Protein AF-C0B4F0-F1 (afdb_monomer_lite)

InterPro domains:
  IPR013378 Internalin B-like, B-repeat [PF09479] (50-90)

Structure (mmCIF, N/CA/C/O backbone):
data_AF-C0B4F0-F1
#
_entry.id   AF-C0B4F0-F1
#
loop_
_atom_site.group_PDB
_atom_site.id
_atom_site.type_symbol
_atom_site.label_atom_id
_atom_site.label_alt_id
_atom_site.label_comp_id
_atom_site.label_asym_id
_atom_site.label_entity_id
_atom_site.label_seq_id
_atom_site.pdbx_PDB_ins_code
_atom_site.Cartn_x
_atom_site.Cartn_y
_atom_site.Cartn_z
_atom_site.occupancy
_atom_site.B_iso_or_equiv
_atom_site.auth_seq_id
_atom_site.auth_comp_id
_atom_site.auth_asym_id
_atom_site.auth_atom_id
_atom_site.pdbx_PDB_model_num
ATOM 1 N N . GLY A 1 1 ? 36.139 6.663 -80.258 1.00 52.78 1 GLY A N 1
ATOM 2 C CA . GLY A 1 1 ? 35.001 6.662 -79.321 1.00 52.78 1 GLY A CA 1
ATOM 3 C C . GLY A 1 1 ? 35.550 6.776 -77.921 1.00 52.78 1 GLY A C 1
ATOM 4 O O . GLY A 1 1 ? 36.613 6.217 -77.681 1.00 52.78 1 GLY A O 1
ATOM 5 N N . TYR A 1 2 ? 34.897 7.532 -77.044 1.00 51.25 2 TYR A N 1
ATOM 6 C CA . TYR A 1 2 ? 35.339 7.673 -75.657 1.00 51.25 2 TYR A CA 1
ATOM 7 C C . TYR A 1 2 ? 34.668 6.613 -74.788 1.00 51.25 2 TYR A C 1
ATOM 9 O O . TYR A 1 2 ? 33.493 6.309 -74.978 1.00 51.25 2 TYR A O 1
ATOM 17 N N . VAL A 1 3 ? 35.443 6.044 -73.869 1.00 59.72 3 VAL A N 1
ATOM 18 C CA . VAL A 1 3 ? 34.957 5.132 -72.835 1.00 59.72 3 VAL A CA 1
ATOM 19 C C . VAL A 1 3 ? 34.652 5.972 -71.602 1.00 59.72 3 VAL A C 1
ATOM 21 O O . VAL A 1 3 ? 35.510 6.726 -71.144 1.00 59.72 3 VAL A O 1
ATOM 24 N N . THR A 1 4 ? 33.436 5.845 -71.081 1.00 68.88 4 THR A N 1
ATOM 25 C CA . THR A 1 4 ? 33.025 6.454 -69.815 1.00 68.88 4 THR A CA 1
ATOM 26 C C . THR A 1 4 ? 33.015 5.370 -68.751 1.00 68.88 4 THR A C 1
ATOM 28 O O . THR A 1 4 ? 32.422 4.314 -68.950 1.00 68.88 4 THR A O 1
ATOM 31 N N . ILE A 1 5 ? 33.691 5.637 -67.638 1.00 69.94 5 ILE A N 1
ATOM 32 C CA . ILE A 1 5 ? 33.685 4.787 -66.450 1.00 69.94 5 ILE A CA 1
ATOM 33 C C . ILE A 1 5 ? 32.930 5.561 -65.379 1.00 69.94 5 ILE A C 1
ATOM 35 O O . ILE A 1 5 ? 33.302 6.689 -65.052 1.00 69.94 5 ILE A O 1
ATOM 39 N N . THR A 1 6 ? 31.871 4.957 -64.857 1.00 79.06 6 THR A N 1
ATOM 40 C CA . THR A 1 6 ? 31.054 5.530 -63.791 1.00 79.06 6 THR A CA 1
ATOM 41 C C . THR A 1 6 ? 31.188 4.632 -62.567 1.00 79.06 6 THR A C 1
ATOM 43 O O . THR A 1 6 ? 31.009 3.423 -62.702 1.00 79.06 6 THR A O 1
ATOM 46 N N . PRO A 1 7 ? 31.542 5.175 -61.393 1.00 64.44 7 PRO A N 1
ATOM 47 C CA . PRO A 1 7 ? 31.513 4.400 -60.164 1.00 64.44 7 PRO A CA 1
ATOM 48 C C . PRO A 1 7 ? 30.063 4.068 -59.804 1.00 64.44 7 PRO A C 1
ATOM 50 O O . PRO A 1 7 ? 29.199 4.947 -59.802 1.00 64.44 7 PRO A O 1
ATOM 53 N N . GLU A 1 8 ? 29.815 2.802 -59.496 1.00 76.94 8 GLU A N 1
ATOM 54 C CA . GLU A 1 8 ? 28.568 2.352 -58.887 1.00 76.94 8 GLU A CA 1
ATOM 55 C C . GLU A 1 8 ? 28.739 2.332 -57.369 1.00 76.94 8 GLU A C 1
ATOM 57 O O . GLU A 1 8 ? 29.780 1.926 -56.850 1.00 76.94 8 GLU A O 1
ATOM 62 N N . PHE A 1 9 ? 27.715 2.802 -56.664 1.00 81.94 9 PHE A N 1
ATOM 63 C CA . PHE A 1 9 ? 27.662 2.791 -55.209 1.00 81.94 9 PHE A CA 1
ATOM 64 C C . PHE A 1 9 ? 26.438 1.999 -54.772 1.00 81.94 9 PHE A C 1
ATOM 66 O O . PHE A 1 9 ? 25.345 2.195 -55.303 1.00 81.94 9 PHE A O 1
ATOM 73 N N . GLU A 1 10 ? 26.621 1.157 -53.764 1.00 78.69 10 GLU A N 1
ATOM 74 C CA . GLU A 1 10 ? 25.538 0.495 -53.050 1.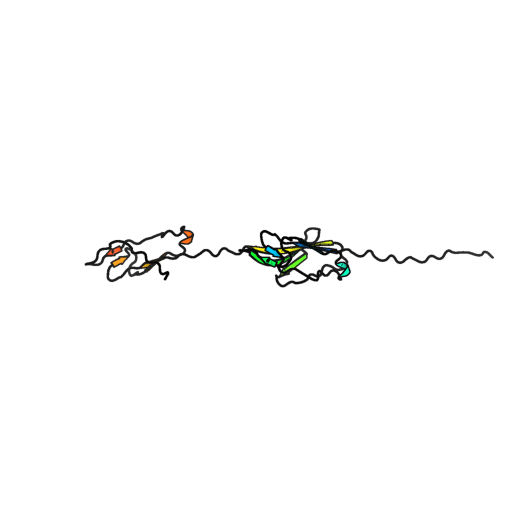00 78.69 10 GLU A CA 1
ATOM 75 C C . GLU A 1 10 ? 25.335 1.210 -51.712 1.00 78.69 10 GLU A C 1
ATOM 77 O O . GLU A 1 10 ? 26.296 1.549 -51.014 1.00 78.69 10 GLU A O 1
ATOM 82 N N . LYS A 1 11 ? 24.079 1.510 -51.376 1.00 77.62 11 LYS A N 1
ATOM 83 C CA . LYS A 1 11 ? 23.741 2.145 -50.103 1.00 77.62 11 LYS A CA 1
ATOM 84 C C . LYS A 1 11 ? 23.906 1.102 -48.999 1.00 77.62 11 LYS A C 1
ATOM 86 O O . LYS A 1 11 ? 23.218 0.089 -49.019 1.00 77.62 11 LYS A O 1
ATOM 91 N N . VAL A 1 12 ? 24.776 1.369 -48.028 1.00 75.81 12 VAL A N 1
ATOM 92 C CA . VAL A 1 12 ? 24.842 0.560 -46.805 1.00 75.81 12 VAL A CA 1
ATOM 93 C C . VAL A 1 12 ? 23.529 0.752 -46.046 1.00 75.81 12 VAL A C 1
ATOM 95 O O . VAL A 1 12 ? 23.144 1.886 -45.752 1.00 75.81 12 VAL A O 1
ATOM 98 N N . GLU A 1 13 ? 22.818 -0.339 -45.768 1.00 68.62 13 GLU A N 1
ATOM 99 C CA . GLU A 1 13 ? 21.650 -0.292 -44.891 1.00 68.62 13 GLU A CA 1
ATOM 100 C C . GLU A 1 13 ? 22.112 -0.002 -43.458 1.00 68.62 13 GLU A C 1
ATOM 102 O O . GLU A 1 13 ? 22.840 -0.787 -42.851 1.00 68.62 13 GLU A O 1
ATOM 107 N N . GLU A 1 14 ? 21.714 1.150 -42.919 1.00 62.97 14 GLU A N 1
ATOM 108 C CA . GLU A 1 14 ? 21.893 1.451 -41.502 1.00 62.97 14 GLU A CA 1
ATOM 109 C C . GLU A 1 14 ? 20.884 0.622 -40.703 1.00 62.97 14 GLU A C 1
ATOM 111 O O . GLU A 1 14 ? 19.671 0.780 -40.859 1.00 62.97 14 GLU A O 1
ATOM 116 N N . THR A 1 15 ? 21.370 -0.265 -39.835 1.00 62.72 15 THR A N 1
ATOM 117 C CA . THR A 1 15 ? 20.512 -0.892 -38.828 1.00 62.72 15 THR A CA 1
ATOM 118 C C . THR A 1 15 ? 20.002 0.200 -37.887 1.00 62.72 15 THR A C 1
ATOM 120 O O . THR A 1 15 ? 20.833 0.892 -37.288 1.00 62.72 15 THR A O 1
ATOM 123 N N . PRO A 1 16 ? 18.677 0.386 -37.738 1.00 65.75 16 PRO A N 1
ATOM 124 C CA . PRO A 1 16 ? 18.142 1.407 -36.850 1.00 65.75 16 PRO A CA 1
ATOM 125 C C . PRO A 1 16 ? 18.645 1.180 -35.421 1.00 65.75 16 PRO A C 1
ATOM 127 O O . PRO A 1 16 ? 18.687 0.045 -34.943 1.00 65.75 16 PRO A O 1
ATOM 130 N N . ALA A 1 17 ? 19.039 2.263 -34.747 1.00 73.56 17 ALA A N 1
ATOM 131 C CA . ALA A 1 17 ? 19.427 2.212 -33.344 1.00 73.56 17 ALA A CA 1
ATOM 132 C C . ALA A 1 17 ? 18.260 1.654 -32.516 1.00 73.56 17 ALA A C 1
ATOM 134 O O . ALA A 1 17 ? 17.135 2.150 -32.602 1.00 73.56 17 ALA A O 1
ATOM 135 N N . VAL A 1 18 ? 18.523 0.604 -31.738 1.00 82.19 18 VAL A N 1
ATOM 136 C CA . VAL A 1 18 ? 17.511 -0.003 -30.870 1.00 82.19 18 VAL A CA 1
ATOM 137 C C . VAL A 1 18 ? 17.230 0.954 -29.715 1.00 82.19 18 VAL A C 1
ATOM 139 O O . VAL A 1 18 ? 18.152 1.389 -29.026 1.00 82.19 18 VAL A O 1
ATOM 142 N N . ALA A 1 19 ? 15.960 1.295 -29.507 1.00 91.31 19 ALA A N 1
ATOM 143 C CA . ALA A 1 19 ? 15.546 2.111 -28.376 1.00 91.31 19 ALA A CA 1
ATOM 144 C C . ALA A 1 19 ? 15.712 1.315 -27.072 1.00 91.31 19 ALA A C 1
ATOM 146 O O . ALA A 1 19 ? 15.070 0.277 -26.904 1.00 91.31 19 ALA A O 1
ATOM 147 N N . VAL A 1 20 ? 16.582 1.788 -26.180 1.00 94.50 20 VAL A N 1
ATOM 148 C CA . VAL A 1 20 ? 16.909 1.120 -24.911 1.00 94.50 20 VAL A CA 1
ATOM 149 C C . VAL A 1 20 ? 15.926 1.543 -23.831 1.00 94.50 20 VAL A C 1
ATOM 151 O O . VAL A 1 20 ? 15.761 2.738 -23.601 1.00 94.50 20 VAL A O 1
ATOM 154 N N . ALA A 1 21 ? 15.314 0.574 -23.155 1.00 96.62 21 ALA A N 1
ATOM 155 C CA . ALA A 1 21 ? 14.388 0.827 -22.057 1.00 96.62 21 ALA A CA 1
ATOM 156 C C . ALA A 1 21 ? 14.803 0.070 -20.793 1.00 96.62 21 ALA A C 1
ATOM 158 O O . ALA A 1 21 ? 15.151 -1.108 -20.869 1.00 96.62 21 ALA A O 1
ATOM 159 N N . ASN A 1 22 ? 14.706 0.725 -19.638 1.00 97.88 22 ASN A N 1
ATOM 160 C CA . ASN A 1 22 ? 15.002 0.142 -18.328 1.00 97.88 22 ASN A CA 1
ATOM 161 C C . ASN A 1 22 ? 13.852 0.415 -17.353 1.00 97.88 22 ASN A C 1
ATOM 163 O O . ASN A 1 22 ? 13.098 1.368 -17.532 1.00 97.88 22 ASN A O 1
ATOM 167 N N . ALA A 1 23 ? 13.728 -0.389 -16.301 1.00 98.19 23 ALA A N 1
ATOM 168 C CA . ALA A 1 23 ? 12.800 -0.140 -15.205 1.00 98.19 23 ALA A CA 1
ATOM 169 C C . ALA A 1 23 ? 13.461 -0.406 -13.850 1.00 98.19 23 ALA A C 1
ATOM 171 O O . ALA A 1 23 ? 14.184 -1.387 -13.688 1.00 98.19 23 ALA A O 1
ATOM 172 N N . THR A 1 24 ? 13.172 0.428 -12.857 1.00 98.56 24 THR A N 1
ATOM 173 C CA . THR A 1 24 ? 13.509 0.152 -11.456 1.00 98.56 24 THR A CA 1
ATOM 174 C C . THR A 1 24 ? 12.226 -0.004 -10.654 1.00 98.56 24 THR A C 1
ATOM 176 O O . THR A 1 24 ? 11.391 0.899 -10.634 1.00 98.56 24 THR A O 1
ATOM 179 N N . VAL A 1 25 ? 12.057 -1.155 -10.007 1.00 98.69 25 VAL A N 1
ATOM 180 C CA . VAL A 1 25 ? 10.948 -1.402 -9.079 1.00 98.69 25 VAL A CA 1
ATOM 181 C C . VAL A 1 25 ? 11.367 -0.927 -7.695 1.00 98.69 25 VAL A C 1
ATOM 183 O O . VAL A 1 25 ? 12.436 -1.314 -7.236 1.00 98.69 25 VAL A O 1
ATOM 186 N N . VAL A 1 26 ? 10.556 -0.095 -7.044 1.00 98.69 26 VAL A N 1
ATOM 187 C CA . VAL A 1 26 ? 10.899 0.561 -5.775 1.00 98.69 26 VAL A CA 1
ATOM 188 C C . VAL A 1 26 ? 9.793 0.428 -4.732 1.00 98.69 26 VAL A C 1
ATOM 190 O O . VAL A 1 26 ? 8.609 0.378 -5.072 1.00 98.69 26 VAL A O 1
ATOM 193 N N . ILE A 1 27 ? 10.180 0.396 -3.459 1.00 98.50 27 ILE A N 1
ATOM 194 C CA . ILE A 1 27 ? 9.277 0.385 -2.301 1.00 98.50 27 ILE A CA 1
ATOM 195 C C . ILE A 1 27 ? 9.843 1.255 -1.176 1.00 98.50 27 ILE A C 1
ATOM 197 O O . ILE A 1 27 ? 11.057 1.292 -0.968 1.00 98.50 27 ILE A O 1
ATOM 201 N N . ASP A 1 28 ? 8.970 1.946 -0.441 1.00 98.12 28 ASP A N 1
ATOM 202 C CA . ASP A 1 28 ? 9.354 2.612 0.804 1.00 98.12 28 ASP A CA 1
ATOM 203 C C . ASP A 1 28 ? 9.480 1.569 1.924 1.00 98.12 28 ASP A C 1
ATOM 205 O O . ASP A 1 28 ? 8.498 0.937 2.318 1.00 98.12 28 ASP A O 1
ATOM 209 N N . SER A 1 29 ? 10.689 1.410 2.468 1.00 97.06 29 SER A N 1
ATOM 210 C CA . SER A 1 29 ? 10.974 0.457 3.549 1.00 97.06 29 SER A CA 1
ATOM 211 C C . SER A 1 29 ? 10.194 0.714 4.842 1.00 97.06 29 SER A C 1
ATOM 213 O O . SER A 1 29 ? 10.079 -0.183 5.677 1.00 97.06 29 SER A O 1
ATOM 215 N N . ASN A 1 30 ? 9.690 1.935 5.050 1.00 96.56 30 ASN A N 1
ATOM 216 C CA . ASN A 1 30 ? 8.842 2.252 6.198 1.00 96.56 30 ASN A CA 1
ATOM 217 C C . ASN A 1 30 ? 7.427 1.689 6.024 1.00 96.56 30 ASN A C 1
ATOM 219 O O . ASN A 1 30 ? 6.765 1.386 7.017 1.00 96.56 30 ASN A O 1
ATOM 223 N N . GLU A 1 31 ? 6.974 1.517 4.784 1.00 97.50 31 GLU A N 1
ATOM 224 C CA . GLU A 1 31 ? 5.614 1.087 4.456 1.00 97.50 31 GLU A CA 1
ATOM 225 C C . GLU A 1 31 ? 5.538 -0.415 4.162 1.00 97.50 31 GLU A C 1
ATOM 227 O O . GLU A 1 31 ? 4.545 -1.056 4.507 1.00 97.50 31 GLU A O 1
ATOM 232 N N . GLY A 1 32 ? 6.583 -1.009 3.577 1.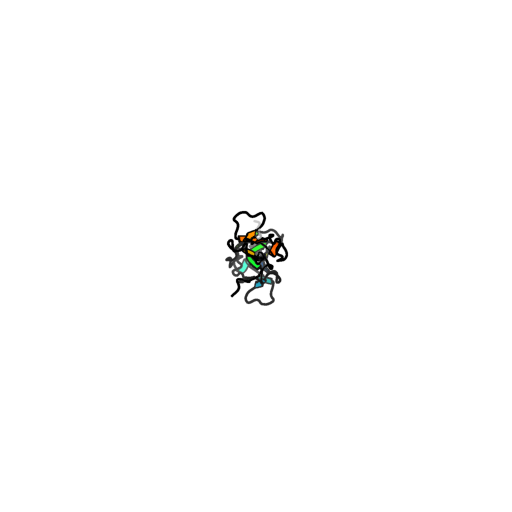00 97.50 32 GLY A N 1
ATOM 233 C CA . GLY A 1 32 ? 6.631 -2.446 3.306 1.00 97.50 32 GLY A CA 1
ATOM 234 C C . GLY A 1 32 ? 7.980 -2.954 2.799 1.00 97.50 32 GLY A C 1
ATOM 235 O O . GLY A 1 32 ? 8.986 -2.246 2.804 1.00 97.50 32 GLY A O 1
ATOM 236 N N . SER A 1 33 ? 7.996 -4.207 2.348 1.00 98.06 33 SER A N 1
ATOM 237 C CA . SER A 1 33 ? 9.162 -4.877 1.769 1.00 98.06 33 SER A CA 1
ATOM 238 C C . SER A 1 33 ? 8.784 -5.782 0.592 1.00 98.06 33 SER A C 1
ATOM 240 O O . SER A 1 33 ? 7.615 -6.107 0.367 1.00 98.06 33 SER A O 1
ATOM 242 N N . PHE A 1 34 ? 9.787 -6.191 -0.186 1.00 98.25 34 PHE A N 1
ATOM 243 C CA . PHE A 1 34 ? 9.631 -7.195 -1.234 1.00 98.25 34 PHE A CA 1
ATOM 244 C C . PHE A 1 34 ? 9.877 -8.598 -0.669 1.00 98.25 34 PHE A C 1
ATOM 246 O O . PHE A 1 34 ? 10.960 -8.880 -0.149 1.00 98.25 34 PHE A O 1
ATOM 253 N N . GLU A 1 35 ? 8.902 -9.497 -0.812 1.00 96.88 35 GLU A N 1
ATOM 254 C CA . GLU A 1 35 ? 9.029 -10.883 -0.351 1.00 96.88 35 GLU A CA 1
ATOM 255 C C . GLU A 1 35 ? 10.203 -11.581 -1.054 1.00 96.88 35 GLU A C 1
ATOM 257 O O . GLU A 1 35 ? 10.286 -11.606 -2.284 1.00 96.88 35 GLU A O 1
ATOM 262 N N . GLY A 1 36 ? 11.122 -12.158 -0.276 1.00 95.56 36 GLY A N 1
ATOM 263 C CA . GLY A 1 36 ? 12.290 -12.865 -0.811 1.00 95.56 36 GLY A CA 1
ATOM 264 C C . GLY A 1 36 ? 13.464 -11.965 -1.218 1.00 95.56 36 GLY A C 1
ATOM 265 O O . GLY A 1 36 ? 14.493 -12.490 -1.645 1.00 95.56 36 GLY A O 1
ATOM 266 N N . TYR A 1 37 ? 13.354 -10.645 -1.033 1.00 94.56 37 TYR A N 1
ATOM 267 C CA . TYR A 1 37 ? 14.416 -9.661 -1.290 1.00 94.56 37 TYR A CA 1
ATOM 268 C C . TYR A 1 37 ? 14.716 -8.831 -0.031 1.00 94.56 37 TYR A C 1
ATOM 270 O O . TYR A 1 37 ? 14.744 -7.601 -0.057 1.00 94.56 37 TYR A O 1
ATOM 278 N N . GLU A 1 38 ? 14.933 -9.514 1.093 1.00 91.38 38 GLU A N 1
ATOM 279 C CA . GLU A 1 38 ? 15.127 -8.890 2.407 1.00 91.38 38 GLU A CA 1
ATOM 280 C C . GLU A 1 38 ? 16.189 -7.778 2.391 1.00 91.38 38 GLU A C 1
ATOM 282 O O . GLU A 1 38 ? 17.311 -7.960 1.914 1.00 91.38 38 GLU A O 1
ATOM 287 N N . GLY A 1 39 ? 15.826 -6.610 2.926 1.00 91.25 39 GLY A N 1
ATOM 288 C CA . GLY A 1 39 ? 16.692 -5.429 2.982 1.00 91.25 39 GLY A CA 1
ATOM 289 C C . GLY A 1 39 ? 16.874 -4.681 1.655 1.00 91.25 39 GLY A C 1
ATOM 290 O O . GLY A 1 39 ? 17.605 -3.693 1.629 1.00 91.25 39 GLY A O 1
ATOM 291 N N . THR A 1 40 ? 16.225 -5.114 0.571 1.00 96.25 40 THR A N 1
ATOM 292 C CA . THR A 1 40 ? 16.280 -4.453 -0.740 1.00 96.25 40 THR A CA 1
ATOM 293 C C . THR A 1 40 ? 15.041 -3.591 -0.966 1.00 96.25 40 THR A C 1
ATOM 295 O O . THR A 1 40 ? 13.918 -4.079 -0.870 1.00 96.25 40 THR A O 1
ATOM 298 N N . THR A 1 41 ? 15.243 -2.320 -1.316 1.00 98.00 41 THR A N 1
ATOM 299 C CA . THR A 1 41 ? 14.164 -1.373 -1.653 1.00 98.00 41 THR A CA 1
ATOM 300 C C . THR A 1 41 ? 14.077 -1.054 -3.141 1.00 98.00 41 THR A C 1
ATOM 302 O O . THR A 1 41 ? 13.121 -0.412 -3.562 1.00 98.00 41 THR A O 1
ATOM 305 N N . GLU A 1 42 ? 15.054 -1.496 -3.939 1.00 98.31 42 GLU A N 1
ATOM 306 C CA . GLU A 1 42 ? 15.141 -1.229 -5.377 1.00 98.31 42 GLU A CA 1
ATOM 307 C C . GLU A 1 42 ? 15.548 -2.494 -6.148 1.00 98.31 42 GLU A C 1
ATOM 309 O O . GLU A 1 42 ? 16.529 -3.153 -5.804 1.00 98.31 42 GLU A O 1
ATOM 314 N N . LEU A 1 43 ? 14.812 -2.829 -7.211 1.00 98.00 43 LEU A N 1
ATOM 315 C CA . LEU A 1 43 ? 15.132 -3.917 -8.139 1.00 98.00 43 LEU A CA 1
ATOM 316 C C . LEU A 1 43 ? 15.297 -3.355 -9.554 1.00 98.00 43 LEU A C 1
ATOM 318 O O . LEU A 1 43 ? 14.326 -2.928 -10.185 1.00 98.00 43 LEU A O 1
ATOM 322 N N . HIS A 1 44 ? 16.525 -3.374 -10.065 1.00 97.69 44 HIS A N 1
ATOM 323 C CA . HIS A 1 44 ? 16.852 -2.847 -11.391 1.00 97.69 44 HIS A CA 1
ATOM 324 C C . HIS A 1 44 ? 16.643 -3.901 -12.485 1.00 97.69 44 HIS A C 1
ATOM 326 O O . HIS A 1 44 ? 17.088 -5.042 -12.364 1.00 97.69 44 HIS A O 1
ATOM 332 N N . ASN A 1 45 ? 15.982 -3.500 -13.567 1.00 97.12 45 ASN A N 1
ATOM 333 C CA . ASN A 1 45 ? 15.685 -4.320 -14.736 1.00 97.12 45 ASN A CA 1
ATOM 334 C C . ASN A 1 45 ? 16.118 -3.553 -15.985 1.00 97.12 45 ASN A C 1
ATOM 336 O O . ASN A 1 45 ? 15.446 -2.621 -16.427 1.00 97.12 45 ASN A O 1
ATOM 340 N N . GLU A 1 46 ? 17.262 -3.931 -16.537 1.00 96.44 46 GLU A N 1
ATOM 341 C CA . GLU A 1 46 ? 17.849 -3.262 -17.694 1.00 96.44 46 GLU A CA 1
ATOM 342 C C . GLU A 1 46 ? 17.505 -3.981 -18.999 1.00 96.44 46 GLU A C 1
ATOM 344 O O . GLU A 1 46 ? 17.217 -5.178 -19.015 1.00 96.44 46 GLU A O 1
ATOM 349 N N . ASN A 1 47 ? 17.612 -3.255 -20.110 1.00 95.44 47 ASN A N 1
ATOM 350 C CA . ASN A 1 47 ? 17.515 -3.801 -21.464 1.00 95.44 47 ASN A CA 1
ATOM 351 C C . ASN A 1 47 ? 16.177 -4.491 -21.778 1.00 95.44 47 ASN A C 1
ATOM 353 O O . ASN A 1 47 ? 16.123 -5.549 -22.409 1.00 95.44 47 ASN A O 1
ATOM 357 N N . LEU A 1 48 ? 15.065 -3.867 -21.389 1.00 96.19 48 LEU A N 1
ATOM 358 C CA . LEU A 1 48 ? 13.719 -4.401 -21.600 1.00 96.19 48 LEU A CA 1
ATOM 359 C C . LEU A 1 48 ? 13.406 -4.672 -23.080 1.00 96.19 48 LEU A C 1
ATOM 361 O O . LEU A 1 48 ? 12.565 -5.525 -23.369 1.00 96.19 48 LEU A O 1
ATOM 365 N N . GLN A 1 49 ? 14.084 -4.014 -24.028 1.00 95.06 49 GLN A N 1
ATOM 366 C CA . GLN A 1 49 ? 13.959 -4.298 -25.462 1.00 95.06 49 GLN A CA 1
ATOM 367 C C . GLN A 1 49 ? 14.233 -5.772 -25.811 1.00 95.06 49 GLN A C 1
ATOM 369 O O . GLN A 1 49 ? 13.577 -6.315 -26.703 1.00 95.06 49 GLN A O 1
ATOM 374 N N . ASP A 1 50 ? 15.111 -6.448 -25.063 1.00 94.94 50 ASP A N 1
ATOM 375 C CA . ASP A 1 50 ? 15.449 -7.864 -25.268 1.00 94.94 50 ASP A CA 1
ATOM 376 C C . ASP A 1 50 ? 14.275 -8.784 -24.887 1.00 94.94 50 ASP A C 1
ATOM 378 O O . ASP A 1 50 ? 14.137 -9.895 -25.398 1.00 94.94 50 ASP A O 1
ATOM 382 N N . SER A 1 51 ? 13.370 -8.276 -24.045 1.00 94.81 51 SER A N 1
ATOM 383 C CA . SER A 1 51 ? 12.120 -8.917 -23.628 1.00 94.81 51 SER A CA 1
ATOM 384 C C . SER A 1 51 ? 10.893 -8.256 -24.261 1.00 94.81 51 SER A C 1
ATOM 386 O O . SER A 1 51 ? 9.805 -8.271 -23.690 1.00 94.81 51 SER A O 1
ATOM 388 N N . LYS A 1 52 ? 11.041 -7.663 -25.455 1.00 94.94 52 LYS A N 1
ATOM 389 C CA . LYS A 1 52 ? 9.959 -6.962 -26.174 1.00 94.94 52 LYS A CA 1
ATOM 390 C C . LYS A 1 52 ? 9.297 -5.863 -25.332 1.00 94.94 52 LYS A C 1
ATOM 392 O O . LYS A 1 52 ? 8.082 -5.684 -25.395 1.00 94.94 52 LYS A O 1
ATOM 397 N N . TYR A 1 53 ? 10.105 -5.128 -24.572 1.00 96.31 53 TYR A N 1
ATOM 398 C CA . TYR A 1 53 ? 9.685 -4.047 -23.677 1.00 96.31 53 TYR A CA 1
ATOM 399 C C . TYR A 1 53 ? 8.750 -4.513 -22.548 1.00 96.31 53 TYR A C 1
ATOM 401 O O . TYR A 1 53 ? 7.947 -3.736 -22.038 1.00 96.31 53 TYR A O 1
ATOM 409 N N . ASN A 1 54 ? 8.839 -5.783 -22.142 1.00 97.06 54 ASN A N 1
ATOM 410 C CA . ASN A 1 54 ? 8.063 -6.341 -21.041 1.00 97.06 54 ASN A CA 1
ATOM 411 C C . ASN A 1 54 ? 8.936 -6.537 -19.794 1.00 97.06 54 ASN A C 1
ATOM 413 O O . ASN A 1 54 ? 9.985 -7.176 -19.856 1.00 97.06 54 ASN A O 1
ATOM 417 N N . LEU A 1 55 ? 8.467 -6.026 -18.657 1.00 97.44 55 LEU A N 1
ATOM 418 C CA . LEU A 1 55 ? 8.910 -6.455 -17.337 1.00 97.44 55 LEU A CA 1
ATOM 419 C C . LEU A 1 55 ? 8.031 -7.635 -16.921 1.00 97.44 55 LEU A C 1
ATOM 421 O O . LEU A 1 55 ? 6.882 -7.455 -16.515 1.00 97.44 55 LEU A O 1
ATOM 425 N N . GLY A 1 56 ? 8.571 -8.845 -17.060 1.00 95.81 56 GLY A N 1
ATOM 426 C CA . GLY A 1 56 ? 7.825 -10.094 -16.874 1.00 95.81 56 GLY A CA 1
ATOM 427 C C . GLY A 1 56 ? 7.538 -10.476 -15.421 1.00 95.81 56 GLY A C 1
ATOM 428 O O . GLY A 1 56 ? 6.964 -11.538 -15.189 1.00 95.81 56 GLY A O 1
ATOM 429 N N . PHE A 1 57 ? 7.956 -9.656 -14.457 1.00 95.31 57 PHE A N 1
ATOM 430 C CA . PHE A 1 57 ? 7.813 -9.934 -13.034 1.00 95.31 57 PHE A CA 1
ATOM 431 C C . PHE A 1 57 ? 7.665 -8.644 -12.223 1.00 95.31 57 PHE A C 1
ATOM 433 O O . PHE A 1 57 ? 8.431 -7.698 -12.399 1.00 95.31 57 PHE A O 1
ATOM 440 N N . LEU A 1 58 ? 6.717 -8.654 -11.291 1.00 97.88 58 LEU A N 1
ATOM 441 C CA . LEU A 1 58 ? 6.620 -7.727 -10.172 1.00 97.88 58 LEU A CA 1
ATOM 442 C C . LEU A 1 58 ? 6.709 -8.544 -8.877 1.00 97.88 58 LEU A C 1
ATOM 444 O O . LEU A 1 58 ? 6.053 -9.588 -8.790 1.00 97.88 58 LEU A O 1
ATOM 448 N N . PRO A 1 59 ? 7.518 -8.117 -7.893 1.00 97.19 59 PRO A N 1
ATOM 449 C CA . PRO A 1 59 ? 7.671 -8.848 -6.643 1.00 97.19 59 PRO A CA 1
ATOM 450 C C . PRO A 1 59 ? 6.383 -8.819 -5.822 1.00 97.19 59 PRO A C 1
ATOM 452 O O . PRO A 1 59 ? 5.625 -7.851 -5.869 1.00 97.19 59 PRO A O 1
ATOM 455 N N . THR A 1 60 ? 6.155 -9.857 -5.019 1.00 97.75 60 THR A N 1
ATOM 456 C CA . THR A 1 60 ? 5.131 -9.791 -3.973 1.00 97.75 60 THR A CA 1
ATOM 457 C C . THR A 1 60 ? 5.530 -8.717 -2.964 1.00 97.75 60 THR A C 1
ATOM 459 O O . THR A 1 60 ? 6.676 -8.671 -2.512 1.00 97.75 60 THR A O 1
ATOM 462 N N . VAL A 1 61 ? 4.579 -7.860 -2.600 1.00 98.31 61 VAL A N 1
ATOM 463 C CA . VAL A 1 61 ? 4.766 -6.823 -1.582 1.00 98.31 61 VAL A CA 1
ATOM 464 C C . VAL A 1 61 ? 4.205 -7.311 -0.252 1.00 98.31 61 VAL A C 1
ATOM 466 O O . VAL A 1 61 ? 3.042 -7.705 -0.168 1.00 98.31 61 VAL A O 1
ATOM 469 N N . VAL A 1 62 ? 5.026 -7.245 0.793 1.00 97.69 62 VAL A N 1
ATOM 470 C CA . VAL A 1 62 ? 4.618 -7.457 2.183 1.00 97.69 62 VAL A CA 1
ATOM 471 C C . VAL A 1 62 ? 4.473 -6.086 2.829 1.00 97.69 62 VAL A C 1
ATOM 473 O O . VAL A 1 62 ? 5.450 -5.356 2.977 1.00 97.69 62 VAL A O 1
ATOM 476 N N . ALA A 1 63 ? 3.248 -5.710 3.185 1.00 97.75 63 ALA A N 1
ATOM 477 C CA . ALA A 1 63 ? 3.001 -4.459 3.890 1.00 97.75 63 ALA A CA 1
ATOM 478 C C . ALA A 1 63 ? 3.448 -4.566 5.355 1.00 97.75 63 ALA A C 1
ATOM 480 O O . ALA A 1 63 ? 3.217 -5.588 6.008 1.00 97.75 63 ALA A O 1
ATOM 481 N N . ASN A 1 64 ? 4.047 -3.497 5.877 1.00 96.44 64 ASN A N 1
ATOM 482 C CA . ASN A 1 64 ? 4.318 -3.367 7.304 1.00 96.44 64 ASN A CA 1
ATOM 483 C C . ASN A 1 64 ? 3.005 -3.205 8.088 1.00 96.44 64 ASN A C 1
ATOM 485 O O . ASN A 1 64 ? 1.945 -2.907 7.530 1.00 96.44 64 ASN A O 1
ATOM 489 N N . GLU A 1 65 ? 3.073 -3.391 9.408 1.00 94.06 65 GLU A N 1
ATOM 490 C CA . GLU A 1 65 ? 1.914 -3.224 10.286 1.00 94.06 65 GLU A CA 1
ATOM 491 C C . GLU A 1 65 ? 1.265 -1.846 10.098 1.00 94.06 65 GLU A C 1
ATOM 493 O O . GLU A 1 65 ? 1.934 -0.812 10.086 1.00 94.06 65 GLU A O 1
ATOM 498 N N . GLY A 1 66 ? -0.059 -1.846 9.937 1.00 93.06 66 GLY A N 1
ATOM 499 C CA . GLY A 1 66 ? -0.819 -0.624 9.702 1.00 93.06 66 GLY A CA 1
ATOM 500 C C . GLY A 1 66 ? -0.746 -0.096 8.269 1.00 93.06 66 GLY A C 1
ATOM 501 O O . GLY A 1 66 ? -1.216 1.012 8.051 1.00 93.06 66 GLY A O 1
ATOM 502 N N . TYR A 1 67 ? -0.223 -0.851 7.299 1.00 97.38 67 TYR A N 1
ATOM 503 C CA . TYR A 1 67 ? -0.298 -0.521 5.872 1.00 97.38 67 TYR A CA 1
ATOM 504 C C . TYR A 1 67 ? -1.032 -1.603 5.074 1.00 97.38 67 TYR A C 1
ATOM 506 O O . TYR A 1 67 ? -1.104 -2.766 5.473 1.00 97.38 67 TYR A O 1
ATOM 514 N N . THR A 1 68 ? -1.567 -1.217 3.918 1.00 97.31 68 THR A N 1
ATOM 515 C CA . THR A 1 68 ? -2.133 -2.125 2.916 1.00 97.31 68 THR A CA 1
ATOM 516 C C . THR A 1 68 ? -1.575 -1.788 1.544 1.00 97.31 68 THR A C 1
ATOM 518 O O . THR A 1 68 ? -1.660 -0.647 1.095 1.00 97.31 68 THR A O 1
ATOM 521 N N . PHE A 1 69 ? -1.063 -2.797 0.843 1.00 98.12 69 PHE A N 1
ATOM 522 C CA . PHE A 1 69 ? -0.630 -2.667 -0.543 1.00 98.12 69 PHE A CA 1
ATOM 523 C C . PHE A 1 69 ? -1.827 -2.496 -1.491 1.00 98.12 69 PHE A C 1
ATOM 525 O O . PHE A 1 69 ? -2.775 -3.283 -1.457 1.00 98.12 69 PHE A O 1
ATOM 532 N N . LYS A 1 70 ? -1.788 -1.464 -2.339 1.00 98.12 70 LYS A N 1
ATOM 533 C CA . LYS A 1 70 ? -2.879 -1.098 -3.260 1.00 98.12 70 LYS A CA 1
ATOM 534 C C . LYS A 1 70 ? -2.559 -1.366 -4.724 1.00 98.12 70 LYS A C 1
ATOM 536 O O . LYS A 1 70 ? -3.486 -1.500 -5.523 1.00 98.12 70 LYS A O 1
ATOM 541 N N . GLY A 1 71 ? -1.282 -1.494 -5.069 1.00 98.38 71 GLY A N 1
ATOM 542 C CA . GLY A 1 71 ? -0.846 -1.751 -6.435 1.00 98.38 71 GLY A CA 1
ATOM 543 C C . GLY A 1 71 ? 0.410 -0.982 -6.804 1.00 98.38 71 GLY A C 1
ATOM 544 O O . GLY A 1 71 ? 1.233 -0.667 -5.950 1.00 98.38 71 GLY A O 1
ATOM 545 N N . TRP A 1 72 ? 0.563 -0.684 -8.087 1.00 98.75 72 TRP A N 1
ATOM 546 C CA . TRP A 1 72 ? 1.783 -0.106 -8.636 1.00 98.75 72 TRP A CA 1
ATOM 547 C C . TRP A 1 72 ? 1.502 1.193 -9.369 1.00 98.75 72 TRP A C 1
ATOM 549 O O . TRP A 1 72 ? 0.596 1.269 -10.199 1.00 98.75 72 TRP A O 1
ATOM 559 N N . LYS A 1 73 ? 2.347 2.187 -9.127 1.00 98.50 73 LYS A N 1
ATOM 560 C CA . LYS A 1 73 ? 2.409 3.417 -9.909 1.00 98.50 73 LYS A CA 1
ATOM 561 C C . LYS A 1 73 ? 3.641 3.376 -10.797 1.00 98.50 73 LYS A C 1
ATOM 563 O O . LYS A 1 73 ? 4.731 3.077 -10.320 1.00 98.50 73 LYS A O 1
ATOM 568 N N . VAL A 1 74 ? 3.481 3.692 -12.077 1.00 98.50 74 VAL A N 1
ATOM 569 C CA . VAL A 1 74 ? 4.590 3.697 -13.036 1.00 98.50 74 VAL A CA 1
ATOM 570 C C . VAL A 1 74 ? 4.806 5.100 -13.569 1.00 98.50 74 VAL A C 1
ATOM 572 O O . VAL A 1 74 ? 3.873 5.703 -14.100 1.00 98.50 74 VAL A O 1
ATOM 575 N N . THR A 1 75 ? 6.038 5.594 -13.484 1.00 98.56 75 THR A N 1
ATOM 576 C CA . THR A 1 75 ? 6.443 6.875 -14.072 1.00 98.56 75 THR A CA 1
ATOM 577 C C . THR A 1 75 ? 7.566 6.696 -15.083 1.00 98.56 75 THR A C 1
ATOM 579 O O . THR A 1 75 ? 8.395 5.800 -14.936 1.00 98.56 75 THR A O 1
ATOM 582 N N . ASN A 1 76 ? 7.619 7.557 -16.095 1.00 97.69 76 ASN A N 1
ATOM 583 C CA . ASN A 1 76 ? 8.779 7.678 -16.981 1.00 97.69 76 ASN A CA 1
ATOM 584 C C . ASN A 1 76 ? 9.885 8.547 -16.350 1.00 97.69 76 ASN A C 1
ATOM 586 O O . ASN A 1 76 ? 9.715 9.097 -15.256 1.00 97.69 76 ASN A O 1
ATOM 590 N N . LYS A 1 77 ? 11.003 8.733 -17.059 1.00 96.12 77 LYS A N 1
ATOM 591 C CA . LYS A 1 77 ? 12.126 9.559 -16.592 1.00 96.12 77 LYS A CA 1
ATOM 592 C C . LYS A 1 77 ? 11.769 11.031 -16.384 1.00 96.12 77 LYS A C 1
ATOM 594 O O . LYS A 1 77 ? 12.409 11.709 -15.582 1.00 96.12 77 LYS A O 1
ATOM 599 N N . ALA A 1 78 ? 10.761 11.536 -17.094 1.00 96.75 78 ALA A N 1
ATOM 600 C CA . ALA A 1 78 ? 10.248 12.892 -16.914 1.00 96.75 78 ALA A CA 1
ATOM 601 C C . ALA A 1 78 ? 9.372 13.041 -15.652 1.00 96.75 78 ALA A C 1
ATOM 603 O O . ALA A 1 78 ? 8.978 14.157 -15.314 1.00 96.75 78 ALA A O 1
ATOM 604 N N . GLY A 1 79 ? 9.089 11.944 -14.941 1.00 96.31 79 GLY A N 1
ATOM 605 C CA . GLY A 1 79 ? 8.207 11.914 -13.776 1.00 96.31 79 GLY A CA 1
ATOM 606 C C . GLY A 1 79 ? 6.722 11.884 -14.137 1.00 96.31 79 GLY A C 1
ATOM 607 O O . GLY A 1 79 ? 5.876 12.032 -13.256 1.00 96.31 79 GLY A O 1
ATOM 608 N N . GLU A 1 80 ? 6.387 11.696 -15.414 1.00 97.62 80 GLU A N 1
ATOM 609 C CA . GLU A 1 80 ? 5.006 11.556 -15.861 1.00 97.62 80 GLU A CA 1
ATOM 610 C C . GLU A 1 80 ? 4.502 10.160 -15.512 1.00 97.62 80 GLU A C 1
ATOM 612 O O . GLU A 1 80 ? 5.143 9.152 -15.816 1.00 97.62 80 GLU A O 1
ATOM 617 N N . GLU A 1 81 ? 3.339 10.105 -14.874 1.00 97.94 81 GLU A N 1
ATOM 618 C CA . GLU A 1 81 ? 2.653 8.856 -14.578 1.00 97.94 81 GLU A CA 1
ATOM 619 C C . GLU A 1 81 ? 2.057 8.272 -15.858 1.00 97.94 81 GLU A C 1
ATOM 621 O O . GLU A 1 81 ? 1.262 8.919 -16.541 1.00 97.94 81 GLU A O 1
ATOM 626 N N . ILE A 1 82 ? 2.453 7.045 -16.182 1.00 96.38 82 ILE A N 1
ATOM 627 C CA . ILE A 1 82 ? 2.022 6.355 -17.401 1.00 96.38 82 ILE A CA 1
ATOM 628 C C . ILE A 1 82 ? 1.043 5.222 -17.108 1.00 96.38 82 ILE A C 1
ATOM 630 O O . ILE A 1 82 ? 0.187 4.937 -17.943 1.00 96.38 82 ILE A O 1
ATOM 634 N N . TYR A 1 83 ? 1.125 4.609 -15.922 1.00 97.50 83 TYR A N 1
ATOM 635 C CA . TYR A 1 83 ? 0.219 3.546 -15.493 1.00 97.50 83 TYR A CA 1
ATOM 636 C C . TYR A 1 83 ? -0.083 3.621 -13.995 1.00 97.50 83 TYR A C 1
ATOM 638 O O . TYR A 1 83 ? 0.796 3.928 -13.190 1.00 97.50 83 TYR A O 1
ATOM 646 N N . ASN A 1 84 ? -1.305 3.213 -13.645 1.00 97.88 84 ASN A N 1
ATOM 647 C CA . ASN A 1 84 ? -1.671 2.736 -12.315 1.00 97.88 84 ASN A CA 1
ATOM 648 C C . ASN A 1 84 ? -2.205 1.319 -12.467 1.00 97.88 84 ASN A C 1
ATOM 650 O O . ASN A 1 84 ? -3.128 1.085 -13.249 1.00 97.88 84 ASN A O 1
ATOM 654 N N . LEU A 1 85 ? -1.608 0.386 -11.745 1.00 98.12 85 LEU A N 1
ATOM 655 C CA . LEU A 1 85 ? -1.945 -1.027 -11.787 1.00 98.12 85 LEU A CA 1
ATOM 656 C C . LEU A 1 85 ? -2.444 -1.444 -10.410 1.00 98.12 85 LEU A C 1
ATOM 658 O O . LEU A 1 85 ? -1.950 -0.947 -9.401 1.00 98.12 85 LEU A O 1
ATOM 662 N N . ASP A 1 86 ? -3.405 -2.357 -10.361 1.00 97.75 86 ASP A N 1
ATOM 663 C CA . ASP A 1 86 ? -3.883 -2.902 -9.094 1.00 97.75 86 ASP A CA 1
ATOM 664 C C . ASP A 1 86 ? -2.880 -3.891 -8.465 1.00 97.75 86 ASP A C 1
ATOM 666 O O . ASP A 1 86 ? -1.887 -4.294 -9.078 1.00 97.75 86 ASP A O 1
ATOM 670 N N . ALA A 1 87 ? -3.150 -4.287 -7.220 1.00 97.38 87 ALA A N 1
ATOM 671 C CA . ALA A 1 87 ? -2.308 -5.193 -6.438 1.00 97.38 87 ALA A CA 1
ATOM 672 C C . ALA A 1 87 ? -2.117 -6.599 -7.044 1.00 97.38 87 ALA A C 1
ATOM 674 O O . ALA A 1 87 ? -1.217 -7.317 -6.617 1.00 97.38 87 ALA A O 1
ATOM 675 N N . ASN A 1 88 ? -2.926 -7.006 -8.027 1.00 97.31 88 ASN A N 1
ATOM 676 C CA . ASN A 1 88 ? -2.810 -8.311 -8.682 1.00 97.31 88 ASN A CA 1
ATOM 677 C C . ASN A 1 88 ? -1.890 -8.280 -9.909 1.00 97.31 88 ASN A C 1
ATOM 679 O O . ASN A 1 88 ? -1.670 -9.322 -10.530 1.00 97.31 88 ASN A O 1
ATOM 683 N N . ALA A 1 89 ? -1.380 -7.111 -10.307 1.00 97.88 89 ALA A N 1
ATOM 684 C CA . ALA A 1 89 ? -0.474 -7.017 -11.439 1.00 97.88 89 ALA A CA 1
ATOM 685 C C . ALA A 1 89 ? 0.837 -7.761 -11.151 1.00 97.88 89 ALA A C 1
ATOM 687 O O . ALA A 1 89 ? 1.505 -7.520 -10.148 1.00 97.88 89 ALA A O 1
ATOM 688 N N . THR A 1 90 ? 1.223 -8.643 -12.074 1.00 97.44 90 THR A N 1
ATOM 689 C CA . THR A 1 90 ? 2.450 -9.451 -11.983 1.00 97.44 90 THR A CA 1
ATOM 690 C C . THR A 1 90 ? 3.489 -9.097 -13.044 1.00 97.44 90 THR A C 1
ATOM 692 O O . THR A 1 90 ? 4.597 -9.621 -13.014 1.00 97.44 90 THR A O 1
ATOM 695 N N . SER A 1 91 ? 3.136 -8.252 -14.015 1.00 97.44 91 SER A N 1
ATOM 696 C CA . SER A 1 91 ? 4.003 -7.860 -15.130 1.00 97.44 91 SER A CA 1
ATOM 697 C C . SER A 1 91 ? 3.542 -6.539 -15.747 1.00 97.44 91 SER A C 1
ATOM 699 O O . SER A 1 91 ? 2.396 -6.125 -15.560 1.00 97.44 91 SER A O 1
ATOM 701 N N . ILE A 1 92 ? 4.431 -5.880 -16.496 1.00 97.88 92 ILE A N 1
ATOM 702 C CA . ILE A 1 92 ? 4.178 -4.583 -17.139 1.00 97.88 92 ILE A CA 1
ATOM 703 C C . ILE A 1 92 ? 4.703 -4.613 -18.570 1.00 97.88 92 ILE A C 1
ATOM 705 O O . ILE A 1 92 ? 5.820 -5.057 -18.821 1.00 97.88 92 ILE A O 1
ATOM 709 N N . SER A 1 93 ? 3.913 -4.107 -19.517 1.00 97.12 93 SER A N 1
ATOM 710 C CA . SER A 1 93 ? 4.373 -3.866 -20.889 1.00 97.12 93 SER A CA 1
ATOM 711 C C . SER A 1 93 ? 4.581 -2.371 -21.109 1.00 97.12 93 SER A C 1
ATOM 713 O O . SER A 1 93 ? 3.642 -1.579 -21.007 1.00 97.12 93 SER A O 1
ATOM 715 N N . PHE A 1 94 ? 5.815 -1.984 -21.404 1.00 96.81 94 PHE A N 1
ATOM 716 C CA . PHE A 1 94 ? 6.193 -0.600 -21.656 1.00 96.81 94 PHE A CA 1
ATOM 717 C C . PHE A 1 94 ? 5.987 -0.217 -23.129 1.00 96.81 94 PHE A C 1
ATOM 719 O O . PHE A 1 94 ? 5.903 -1.096 -23.994 1.00 96.81 94 PHE A O 1
ATOM 726 N N . PRO A 1 95 ? 5.896 1.091 -23.435 1.00 95.00 95 PRO A N 1
ATOM 727 C CA . PRO A 1 95 ? 5.826 1.586 -24.804 1.00 95.00 95 PRO A CA 1
ATOM 728 C C . PRO A 1 95 ? 6.924 1.003 -25.706 1.00 95.00 95 PRO A C 1
ATOM 730 O O . PRO A 1 95 ? 8.119 1.137 -25.445 1.00 95.00 95 PRO A O 1
ATOM 733 N N . TYR A 1 96 ? 6.504 0.354 -26.792 1.00 93.31 96 TYR A N 1
ATOM 734 C CA . TYR A 1 96 ? 7.413 -0.311 -27.721 1.00 93.31 96 TYR A CA 1
ATOM 735 C C . TYR A 1 96 ? 8.255 0.702 -28.504 1.00 93.31 96 TYR A C 1
ATOM 737 O O . TYR A 1 96 ? 7.717 1.650 -29.077 1.00 93.31 96 TYR A O 1
ATOM 745 N N . GLY A 1 97 ? 9.564 0.463 -28.594 1.00 90.75 97 GLY A N 1
ATOM 746 C CA . GLY A 1 97 ? 10.471 1.297 -29.387 1.00 90.75 97 GLY A CA 1
ATOM 747 C C . GLY A 1 97 ? 10.723 2.690 -28.800 1.00 90.75 97 GLY A C 1
ATOM 748 O O . GLY A 1 97 ? 11.237 3.555 -29.507 1.00 90.75 97 GLY A O 1
ATOM 749 N N . VAL A 1 98 ? 10.374 2.913 -27.530 1.00 93.25 98 VAL A N 1
ATOM 750 C CA . VAL A 1 98 ? 10.637 4.161 -26.805 1.00 93.25 98 VAL A CA 1
ATOM 751 C C . VAL A 1 98 ? 11.830 3.948 -25.882 1.00 93.25 98 VAL A C 1
ATOM 753 O O . VAL A 1 98 ? 11.852 2.987 -25.115 1.00 93.25 98 VAL A O 1
ATOM 756 N N . ALA A 1 99 ? 12.826 4.830 -25.980 1.00 94.81 99 ALA A N 1
ATOM 757 C CA . ALA A 1 99 ? 13.983 4.793 -25.099 1.00 94.81 99 ALA A CA 1
ATOM 758 C C . ALA A 1 99 ? 13.694 5.612 -23.838 1.00 94.81 99 ALA A C 1
ATOM 760 O O . ALA A 1 99 ? 13.487 6.821 -23.947 1.00 94.81 99 ALA A O 1
ATOM 761 N N . ASP A 1 100 ? 13.654 4.965 -22.673 1.00 96.94 100 ASP A N 1
ATOM 762 C CA . ASP A 1 100 ? 13.298 5.612 -21.406 1.00 96.94 100 ASP A CA 1
ATOM 763 C C . ASP A 1 100 ? 13.747 4.794 -20.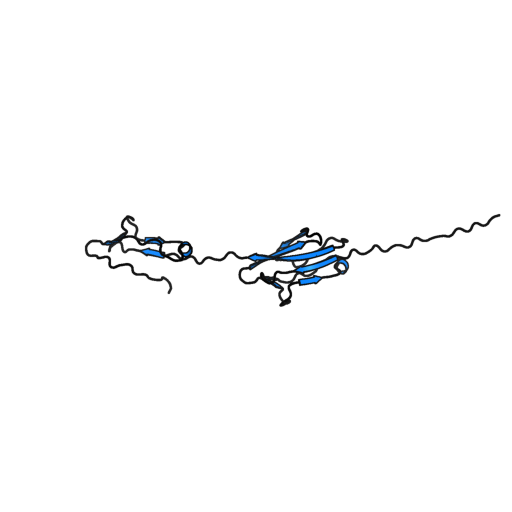182 1.00 96.94 100 ASP A C 1
ATOM 765 O O . ASP A 1 100 ? 14.023 3.596 -20.281 1.00 96.94 100 ASP A O 1
ATOM 769 N N . ASP A 1 101 ? 13.766 5.449 -19.024 1.00 97.69 101 ASP A N 1
ATOM 770 C CA . ASP A 1 101 ? 13.994 4.832 -17.721 1.00 97.69 101 ASP A CA 1
ATOM 771 C C . ASP A 1 101 ? 12.716 4.972 -16.886 1.00 97.69 101 ASP A C 1
ATOM 773 O O . ASP A 1 101 ? 12.308 6.078 -16.528 1.00 97.69 101 ASP A O 1
ATOM 777 N N . TYR A 1 102 ? 12.073 3.850 -16.580 1.00 98.38 102 TYR A N 1
ATOM 778 C CA . TYR A 1 102 ? 10.830 3.827 -15.821 1.00 98.38 102 TYR A CA 1
ATOM 779 C C . TYR A 1 102 ? 11.073 3.549 -14.337 1.00 98.38 102 TYR A C 1
ATOM 781 O O . TYR A 1 102 ? 11.944 2.761 -13.964 1.00 98.38 102 TYR A O 1
ATOM 789 N N . THR A 1 103 ? 10.228 4.123 -13.489 1.00 98.69 103 THR A N 1
ATOM 790 C CA . THR A 1 103 ? 10.146 3.783 -12.067 1.00 98.69 103 THR A CA 1
ATOM 791 C C . THR A 1 103 ? 8.802 3.130 -11.803 1.00 98.69 103 THR A C 1
ATOM 793 O O . THR A 1 103 ? 7.766 3.674 -12.174 1.00 98.69 103 THR A O 1
ATOM 796 N N . VAL A 1 104 ? 8.819 1.960 -11.171 1.00 98.75 104 VAL A N 1
ATOM 797 C CA . VAL A 1 104 ? 7.633 1.196 -10.782 1.00 98.75 104 VAL A CA 1
ATOM 798 C C . VAL A 1 104 ? 7.562 1.195 -9.259 1.00 98.75 104 VAL A C 1
ATOM 800 O O . VAL A 1 104 ? 8.283 0.458 -8.598 1.00 98.75 104 VAL A O 1
ATOM 803 N N . THR A 1 105 ? 6.724 2.046 -8.687 1.00 98.69 105 THR A N 1
ATOM 804 C CA . THR A 1 105 ? 6.613 2.242 -7.240 1.00 98.69 105 THR A CA 1
ATOM 805 C C . THR A 1 105 ? 5.476 1.409 -6.668 1.00 98.69 105 THR A C 1
ATOM 807 O O . THR A 1 105 ? 4.341 1.513 -7.138 1.00 98.69 105 THR A O 1
ATOM 810 N N . ALA A 1 106 ? 5.765 0.604 -5.644 1.00 98.62 106 ALA A N 1
ATOM 811 C CA . ALA A 1 106 ? 4.736 -0.024 -4.825 1.00 98.62 106 ALA A CA 1
ATOM 812 C C . ALA A 1 106 ? 3.951 1.063 -4.079 1.00 98.62 106 ALA A C 1
ATOM 814 O O . ALA A 1 106 ? 4.542 1.902 -3.404 1.00 98.62 106 ALA A O 1
ATOM 815 N N . VAL A 1 107 ? 2.628 1.057 -4.207 1.00 98.44 107 VAL A N 1
ATOM 816 C CA . VAL A 1 107 ? 1.739 2.009 -3.538 1.00 98.44 107 VAL A CA 1
ATOM 817 C C . VAL A 1 107 ? 1.118 1.320 -2.336 1.00 98.44 107 VAL A C 1
ATOM 819 O O . VAL A 1 107 ? 0.362 0.355 -2.490 1.00 98.44 107 VAL A O 1
ATOM 822 N N . LEU A 1 108 ? 1.433 1.812 -1.142 1.00 98.19 108 LEU A N 1
ATOM 823 C CA . LEU A 1 108 ? 0.847 1.361 0.109 1.00 98.19 108 LEU A CA 1
ATOM 824 C C . LEU A 1 108 ? 0.076 2.514 0.751 1.00 98.19 108 LEU A C 1
ATOM 826 O O . LEU A 1 108 ? 0.439 3.679 0.630 1.00 98.19 108 LEU A O 1
ATOM 830 N N . GLU A 1 109 ? -1.022 2.185 1.421 1.00 96.31 109 GLU A N 1
ATOM 831 C CA . GLU A 1 109 ? -1.818 3.153 2.173 1.00 96.31 109 GLU A CA 1
ATOM 832 C C . GLU A 1 109 ? -1.830 2.768 3.642 1.00 96.31 109 GLU A C 1
ATOM 834 O O . GLU A 1 109 ? -1.984 1.591 3.976 1.00 96.31 109 GLU A O 1
ATOM 839 N N . LYS A 1 110 ? -1.698 3.766 4.519 1.00 94.44 110 LYS A N 1
ATOM 840 C CA . LYS A 1 110 ? -1.845 3.561 5.955 1.00 94.44 110 LYS A CA 1
ATOM 841 C C . LYS A 1 110 ? -3.298 3.186 6.262 1.00 94.44 110 LYS A C 1
ATOM 843 O O . LYS A 1 110 ? -4.226 3.885 5.859 1.00 94.44 110 LYS A O 1
ATOM 848 N N . ASN A 1 111 ? -3.479 2.086 6.974 1.00 90.44 111 ASN A N 1
ATOM 849 C CA . ASN A 1 111 ? -4.765 1.631 7.472 1.00 90.44 111 ASN A CA 1
ATOM 850 C C . ASN A 1 111 ? -5.289 2.627 8.507 1.00 90.44 111 ASN A C 1
ATOM 852 O O . ASN A 1 111 ? -4.520 3.185 9.296 1.00 90.44 111 ASN A O 1
ATOM 856 N N . GLU A 1 112 ? -6.602 2.836 8.514 1.00 81.88 112 GLU A N 1
ATOM 857 C CA . GLU A 1 112 ? -7.247 3.601 9.577 1.00 81.88 112 GLU A CA 1
ATOM 858 C C . GLU A 1 112 ? -7.053 2.872 10.914 1.00 81.88 112 GLU A C 1
ATOM 860 O O . GLU A 1 112 ? -7.166 1.647 10.991 1.00 81.88 112 GLU A O 1
ATOM 865 N N . GLU A 1 113 ? -6.716 3.621 11.966 1.00 71.12 113 GLU A N 1
ATOM 866 C CA . GLU A 1 113 ? -6.615 3.058 13.311 1.00 71.12 113 GLU A CA 1
ATOM 867 C C . GLU A 1 113 ? -8.018 2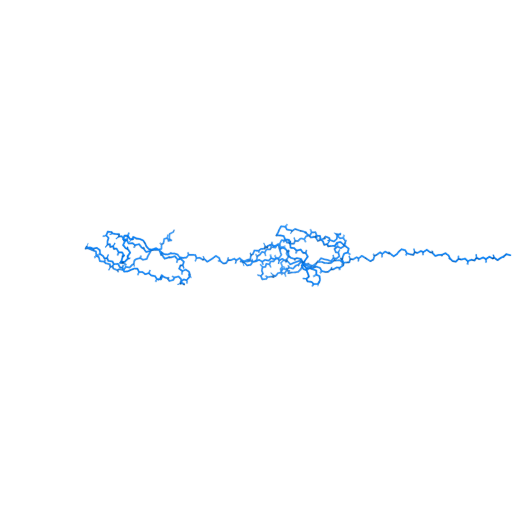.659 13.782 1.00 71.12 113 GLU A C 1
ATOM 869 O O . GLU A 1 113 ? -8.906 3.505 13.903 1.00 71.12 113 GLU A O 1
ATOM 874 N N . GLU A 1 114 ? -8.227 1.372 14.069 1.00 62.34 114 GLU A N 1
ATOM 875 C CA . GLU A 1 114 ? -9.427 0.943 14.783 1.00 62.34 114 GLU A CA 1
ATOM 876 C C . GLU A 1 114 ? -9.369 1.502 16.206 1.00 62.34 114 GLU A C 1
ATOM 878 O O . GLU A 1 114 ? -8.640 1.012 17.073 1.00 62.34 114 GLU A O 1
ATOM 883 N N . VAL A 1 115 ? -10.136 2.560 16.459 1.00 64.00 115 VAL A N 1
ATOM 884 C CA . VAL A 1 115 ? -10.262 3.102 17.807 1.00 64.00 115 VAL A CA 1
ATOM 885 C C . VAL A 1 115 ? -11.112 2.134 18.623 1.00 64.00 115 VAL A C 1
ATOM 887 O O . VAL A 1 115 ? -12.280 1.898 18.312 1.00 64.00 115 VAL A O 1
ATOM 890 N N . ALA A 1 116 ? -10.532 1.568 19.682 1.00 67.12 116 ALA A N 1
ATOM 891 C CA . ALA A 1 116 ? -11.276 0.749 20.627 1.00 67.12 116 ALA A CA 1
ATOM 892 C C . ALA A 1 116 ? -12.457 1.556 21.189 1.00 67.12 116 ALA A C 1
ATOM 894 O O . ALA A 1 116 ? -12.271 2.597 21.822 1.00 67.12 116 ALA A O 1
ATOM 895 N N . VAL A 1 117 ? -13.679 1.076 20.956 1.00 76.19 117 VAL A N 1
ATOM 896 C CA . VAL A 1 117 ? -14.886 1.735 21.459 1.00 76.19 117 VAL A CA 1
ATOM 897 C C . VAL A 1 117 ? -15.119 1.310 22.902 1.00 76.19 117 VAL A C 1
ATOM 899 O O . VAL A 1 117 ? -15.281 0.124 23.198 1.00 76.19 117 VAL A O 1
ATOM 902 N N . ALA A 1 118 ? -15.166 2.283 23.806 1.00 81.44 118 ALA A N 1
ATOM 903 C CA . ALA A 1 118 ? -15.527 2.064 25.198 1.00 81.44 118 ALA A CA 1
ATOM 904 C C . ALA A 1 118 ? -16.906 2.662 25.476 1.00 81.44 118 ALA A C 1
ATOM 906 O O . ALA A 1 118 ? -17.120 3.857 25.306 1.00 81.44 118 ALA A O 1
ATOM 907 N N . ASN A 1 119 ? -17.830 1.830 25.953 1.00 86.50 119 ASN A N 1
ATOM 908 C CA . ASN A 1 119 ? -19.179 2.240 26.334 1.00 86.50 119 ASN A CA 1
ATOM 909 C C . ASN A 1 119 ? -19.454 1.816 27.780 1.00 86.50 119 ASN A C 1
ATOM 911 O O . ASN A 1 119 ? -18.994 0.765 28.230 1.00 86.50 119 ASN A O 1
ATOM 915 N N . ALA A 1 120 ? -20.254 2.597 28.497 1.00 88.12 120 ALA A N 1
ATOM 916 C CA . ALA A 1 120 ? -20.740 2.264 29.828 1.00 88.12 120 ALA A CA 1
ATOM 917 C C . ALA A 1 120 ? -22.258 2.422 29.890 1.00 88.12 120 ALA A C 1
ATOM 919 O O . ALA A 1 120 ? -22.831 3.338 29.312 1.00 88.12 120 ALA A O 1
ATOM 920 N N . THR A 1 121 ? -22.927 1.531 30.616 1.00 90.94 121 THR A N 1
ATOM 921 C CA . THR A 1 121 ? -24.362 1.654 30.898 1.00 90.94 121 THR A CA 1
ATOM 922 C C . THR A 1 121 ? -24.551 1.815 32.397 1.00 90.94 121 THR A C 1
ATOM 924 O O . THR A 1 121 ? -24.053 1.007 33.181 1.00 90.94 121 THR A O 1
ATOM 927 N N . VAL A 1 122 ? -25.251 2.873 32.791 1.00 91.75 122 VAL A N 1
ATOM 928 C CA . VAL A 1 122 ? -25.678 3.115 34.168 1.00 91.75 122 VAL A CA 1
ATOM 929 C C . VAL A 1 122 ? -27.071 2.531 34.314 1.00 91.75 122 VAL A C 1
ATOM 931 O O . VAL A 1 122 ? -27.966 2.890 33.558 1.00 91.75 122 VAL A O 1
ATOM 934 N N . VAL A 1 123 ? -27.258 1.634 35.277 1.00 93.12 123 VAL A N 1
ATOM 935 C CA . VAL A 1 123 ? -28.532 0.938 35.500 1.00 93.12 123 VAL A CA 1
ATOM 936 C C . VAL A 1 123 ? -29.065 1.212 36.899 1.00 93.12 123 VAL A C 1
ATOM 938 O O . VAL A 1 123 ? -28.286 1.388 37.841 1.00 93.12 123 VAL A O 1
ATOM 941 N N . ILE A 1 124 ? -30.387 1.219 37.047 1.00 93.69 124 ILE A N 1
ATOM 942 C CA . ILE A 1 124 ? -31.061 1.323 38.341 1.00 93.69 124 ILE A CA 1
ATOM 943 C C . ILE A 1 124 ? -32.162 0.275 38.471 1.00 93.69 124 ILE A C 1
ATOM 945 O O . ILE A 1 124 ? -32.907 -0.004 37.533 1.00 93.69 124 ILE A O 1
ATOM 949 N N . ASP A 1 125 ? -32.271 -0.302 39.665 1.00 93.69 125 ASP A N 1
ATOM 950 C CA . ASP A 1 125 ? -33.432 -1.100 40.037 1.00 93.69 125 ASP A CA 1
ATOM 951 C C . ASP A 1 125 ? -34.603 -0.159 40.344 1.00 93.69 125 ASP A C 1
ATOM 953 O O . ASP A 1 125 ? -34.620 0.502 41.385 1.00 93.69 125 ASP A O 1
ATOM 957 N N . SER A 1 126 ? -35.585 -0.122 39.439 1.00 93.69 126 SER A N 1
ATOM 958 C CA . SER A 1 126 ? -36.794 0.709 39.559 1.00 93.69 126 SER A CA 1
ATOM 959 C C . SER A 1 126 ? -37.600 0.485 40.847 1.00 93.69 126 SER A C 1
ATOM 961 O O . SER A 1 126 ? -38.364 1.360 41.253 1.00 93.69 126 SER A O 1
ATOM 963 N N . VAL A 1 127 ? -37.433 -0.663 41.518 1.00 94.00 127 VAL A N 1
ATOM 964 C CA . VAL A 1 127 ? -38.060 -0.920 42.821 1.00 94.00 127 VAL A CA 1
ATOM 965 C C . VAL A 1 127 ? -37.359 -0.126 43.925 1.00 94.00 127 VAL A C 1
ATOM 967 O O . VAL A 1 127 ? -38.021 0.397 44.822 1.00 94.00 127 VAL A O 1
ATOM 970 N N . ALA A 1 128 ? -36.033 0.002 43.854 1.00 93.88 128 ALA A N 1
ATOM 971 C CA . ALA A 1 128 ? -35.218 0.669 44.866 1.00 93.88 128 ALA A CA 1
ATOM 972 C C . ALA A 1 128 ? -35.132 2.195 44.675 1.00 93.88 128 ALA A C 1
ATOM 974 O O . ALA A 1 128 ? -34.955 2.928 45.652 1.00 93.88 128 ALA A O 1
ATOM 975 N N . GLY A 1 129 ? -35.263 2.691 43.443 1.00 94.25 129 GLY A N 1
ATOM 976 C CA . GLY A 1 129 ? -35.244 4.124 43.156 1.00 94.25 129 GLY A CA 1
ATOM 977 C C . GLY A 1 129 ? -35.378 4.464 41.675 1.00 94.25 129 GLY A C 1
ATOM 978 O O . GLY A 1 129 ? -35.597 3.593 40.838 1.00 94.25 129 GLY A O 1
ATOM 979 N N . SER A 1 130 ? -35.216 5.745 41.358 1.00 95.75 130 SER A N 1
ATOM 980 C CA . SER A 1 130 ? -35.230 6.283 39.996 1.00 95.75 130 SER A CA 1
ATOM 981 C C . SER A 1 130 ? -34.086 7.275 39.773 1.00 95.75 130 SER A C 1
ATOM 983 O O . SER A 1 130 ? -33.484 7.797 40.719 1.00 95.75 130 SER A O 1
ATOM 985 N N . PHE A 1 131 ? -33.754 7.519 38.506 1.00 95.75 131 PHE A N 1
ATOM 986 C CA . PHE A 1 131 ? -32.840 8.592 38.129 1.00 95.75 131 PHE A CA 1
ATOM 987 C C . PHE A 1 131 ? -33.587 9.931 38.139 1.00 95.75 131 PHE A C 1
ATOM 989 O O . PHE A 1 131 ? -34.618 10.082 37.482 1.00 95.75 131 PHE A O 1
ATOM 996 N N . GLU A 1 132 ? -33.057 10.921 38.852 1.00 93.81 132 GLU A N 1
ATOM 997 C CA . GLU A 1 132 ? -33.644 12.261 38.879 1.00 93.81 132 GLU A CA 1
ATOM 998 C C . GLU A 1 132 ? -33.584 12.898 37.482 1.00 93.81 132 GLU A C 1
ATOM 1000 O O . GLU A 1 132 ? -32.519 12.962 36.867 1.00 93.81 132 GLU A O 1
ATOM 1005 N N . GLY A 1 133 ? -34.726 13.367 36.971 1.00 91.19 133 GLY A N 1
ATOM 1006 C CA . GLY A 1 133 ? -34.815 14.018 35.659 1.00 91.19 133 GLY A CA 1
ATOM 1007 C C . GLY A 1 133 ? -34.886 13.071 34.454 1.00 91.19 133 GLY A C 1
ATOM 1008 O O . GLY A 1 133 ? -35.011 13.555 33.331 1.00 91.19 133 GLY A O 1
ATOM 1009 N N . TYR A 1 134 ? -34.867 11.749 34.665 1.00 89.94 134 TYR A N 1
ATOM 1010 C CA . TYR A 1 134 ? -35.009 10.736 33.610 1.00 89.94 134 TYR A CA 1
ATOM 1011 C C . TYR A 1 134 ? -36.213 9.828 33.895 1.00 89.94 134 TYR A C 1
ATOM 1013 O O . TYR A 1 134 ? -36.078 8.642 34.198 1.00 89.94 134 TYR A O 1
ATOM 1021 N N . GLU A 1 135 ? -37.409 10.414 33.831 1.00 90.31 135 GLU A N 1
ATOM 1022 C CA . GLU A 1 135 ? -38.671 9.748 34.171 1.00 90.31 135 GLU A CA 1
ATOM 1023 C C . GLU A 1 135 ? -38.857 8.421 33.419 1.00 90.31 135 GLU A C 1
ATOM 1025 O O . GLU A 1 135 ? -38.859 8.369 32.188 1.00 90.31 135 GLU A O 1
ATOM 1030 N N . GLY A 1 136 ? -39.023 7.337 34.180 1.00 88.44 136 GLY A N 1
ATOM 1031 C CA . GLY A 1 136 ? -39.239 5.987 33.655 1.00 88.44 136 GLY A CA 1
ATOM 1032 C C . GLY A 1 136 ? -37.998 5.281 33.093 1.00 88.44 136 GLY A C 1
ATOM 1033 O O . GLY A 1 136 ? -38.104 4.111 32.730 1.00 88.44 136 GLY A O 1
ATOM 1034 N N . ALA A 1 137 ? -36.831 5.931 33.037 1.00 93.31 137 ALA A N 1
ATOM 1035 C CA . ALA A 1 137 ? -35.606 5.296 32.561 1.00 93.31 137 ALA A CA 1
ATOM 1036 C C . ALA A 1 137 ? -34.989 4.393 33.641 1.00 93.31 137 ALA A C 1
ATOM 1038 O O . ALA A 1 137 ? -34.777 4.817 34.777 1.00 93.31 137 ALA A O 1
ATOM 1039 N N . THR A 1 138 ? -34.651 3.157 33.269 1.00 94.00 138 THR A N 1
ATOM 1040 C CA . THR A 1 138 ? -33.898 2.220 34.123 1.00 94.00 138 THR A CA 1
ATOM 1041 C C . THR A 1 138 ? -32.454 2.027 33.670 1.00 94.00 138 THR A C 1
ATOM 1043 O O . THR A 1 138 ? -31.651 1.465 34.412 1.00 94.00 138 THR A O 1
ATOM 1046 N N . GLU A 1 139 ? -32.111 2.519 32.477 1.00 93.94 139 GLU A N 1
ATOM 1047 C CA . GLU A 1 139 ? -30.773 2.458 31.889 1.00 93.94 139 GLU A CA 1
ATOM 1048 C C . GLU A 1 139 ? -30.427 3.799 31.227 1.00 93.94 139 GLU A C 1
ATOM 1050 O O . GLU A 1 139 ? -31.270 4.398 30.560 1.00 93.94 139 GLU A O 1
ATOM 1055 N N . LEU A 1 140 ? -29.191 4.267 31.407 1.00 90.56 140 LEU A N 1
ATOM 1056 C CA . LEU A 1 140 ? -28.612 5.411 30.701 1.00 90.56 140 LEU A CA 1
ATOM 1057 C C . LEU A 1 140 ? -27.283 4.987 30.073 1.00 90.56 140 LEU A C 1
ATOM 1059 O O . LEU A 1 140 ? -26.419 4.426 30.753 1.00 90.56 140 LEU A O 1
ATOM 1063 N N . HIS A 1 141 ? -27.103 5.272 28.787 1.00 89.94 141 HIS A N 1
ATOM 1064 C CA . HIS A 1 141 ? -25.917 4.868 28.034 1.00 89.94 141 HIS A CA 1
ATOM 1065 C C . HIS A 1 141 ? -24.923 6.027 27.913 1.00 89.94 141 HIS A C 1
ATOM 1067 O O . HIS A 1 141 ? -25.298 7.156 27.609 1.00 89.94 141 HIS A O 1
ATOM 1073 N N . ASN A 1 142 ? -23.650 5.730 28.156 1.00 86.88 142 ASN A N 1
ATOM 1074 C CA . ASN A 1 142 ? -22.518 6.592 27.850 1.00 86.88 142 ASN A CA 1
ATOM 1075 C C . ASN A 1 142 ? -21.713 5.892 26.755 1.00 86.88 142 ASN A C 1
ATOM 1077 O O . ASN A 1 142 ? -21.077 4.867 27.014 1.00 86.88 142 ASN A O 1
ATOM 1081 N N . GLU A 1 143 ? -21.790 6.417 25.539 1.00 85.38 143 GLU A N 1
ATOM 1082 C CA . GLU A 1 143 ? -21.131 5.847 24.367 1.00 85.38 143 GLU A CA 1
ATOM 1083 C C . GLU A 1 143 ? -19.872 6.633 24.008 1.00 85.38 143 GLU A C 1
ATOM 1085 O O . GLU A 1 143 ? -19.726 7.794 24.388 1.00 85.38 143 GLU A O 1
ATOM 1090 N N . ASN A 1 144 ? -18.974 5.995 23.262 1.00 82.12 144 ASN A N 1
ATOM 1091 C CA . ASN A 1 144 ? -17.764 6.604 22.715 1.00 82.12 144 ASN A CA 1
ATOM 1092 C C . ASN A 1 144 ? -16.848 7.254 23.765 1.00 82.12 144 ASN A C 1
ATOM 1094 O O . ASN A 1 144 ? -16.265 8.313 23.539 1.00 82.12 144 ASN A O 1
ATOM 1098 N N . LEU A 1 145 ? -16.676 6.605 24.920 1.00 82.44 145 LEU A N 1
ATOM 1099 C CA . LEU A 1 145 ? -15.852 7.118 26.018 1.00 82.44 145 LEU A CA 1
ATOM 1100 C C . LEU A 1 145 ? -14.392 7.359 25.610 1.00 82.44 145 LEU A C 1
ATOM 1102 O O . LEU A 1 145 ? -13.717 8.153 26.257 1.00 82.44 145 LEU A O 1
ATOM 1106 N N . GLN A 1 146 ? -13.903 6.725 24.542 1.00 79.88 146 GLN A N 1
ATOM 1107 C CA . GLN A 1 146 ? -12.588 7.006 23.967 1.00 79.88 146 GLN A CA 1
ATOM 1108 C C . GLN A 1 146 ? -12.410 8.483 23.562 1.00 79.88 146 GLN A C 1
ATOM 1110 O O . GLN A 1 146 ? -11.310 9.009 23.696 1.00 79.88 146 GLN A O 1
ATOM 1115 N N . GLU A 1 147 ? -13.480 9.180 23.150 1.00 75.56 147 GLU A N 1
ATOM 1116 C CA . GLU A 1 147 ? -13.450 10.623 22.849 1.00 75.56 147 GLU A CA 1
ATOM 1117 C C . GLU A 1 147 ? -13.308 11.482 24.117 1.00 75.56 147 GLU A C 1
ATOM 1119 O O . GLU A 1 147 ? -12.855 12.623 24.057 1.00 75.56 147 GLU A O 1
ATOM 1124 N N . ALA A 1 148 ? -13.661 10.924 25.277 1.00 74.81 148 ALA A N 1
ATOM 1125 C CA . ALA A 1 148 ? -13.583 11.560 26.589 1.00 74.81 148 ALA A CA 1
ATOM 1126 C C . ALA A 1 148 ? -12.402 11.033 27.432 1.00 74.81 148 ALA A C 1
ATOM 1128 O O . ALA A 1 148 ? -12.466 11.038 28.665 1.00 74.81 148 ALA A O 1
ATOM 1129 N N . GLU A 1 149 ? -11.340 10.532 26.789 1.00 77.94 149 GLU A N 1
ATOM 1130 C CA . GLU A 1 149 ? -10.180 9.910 27.455 1.00 77.94 149 GLU A CA 1
ATOM 1131 C C . GLU A 1 149 ? -10.585 8.797 28.442 1.00 77.94 149 GLU A C 1
ATOM 1133 O O . GLU A 1 149 ? -10.014 8.647 29.521 1.00 77.94 149 GLU A O 1
ATOM 1138 N N . TYR A 1 150 ? -11.604 8.013 28.080 1.00 74.88 150 TYR A N 1
ATOM 1139 C CA . TYR A 1 150 ? -12.181 6.928 28.880 1.00 74.88 150 TYR A CA 1
ATOM 1140 C C . TYR A 1 150 ? -12.812 7.370 30.212 1.00 74.88 150 TYR A C 1
ATOM 1142 O O . TYR A 1 150 ? -13.078 6.537 31.083 1.00 74.88 150 TYR A O 1
ATOM 1150 N N . ASN A 1 151 ? -13.108 8.662 30.373 1.00 78.44 151 ASN A N 1
ATOM 1151 C CA . ASN A 1 151 ? -13.812 9.179 31.541 1.00 78.44 151 ASN A CA 1
ATOM 1152 C C . ASN A 1 151 ? -15.330 9.118 31.345 1.00 78.44 151 ASN A C 1
ATOM 1154 O O . ASN A 1 151 ? -15.866 9.537 30.321 1.00 78.44 151 ASN A O 1
ATOM 1158 N N . LEU A 1 152 ? -16.044 8.654 32.373 1.00 79.81 152 LEU A N 1
ATOM 1159 C CA . LEU A 1 152 ? -17.502 8.764 32.442 1.00 79.81 152 LEU A CA 1
ATOM 1160 C C . LEU A 1 152 ? -17.893 10.244 32.536 1.00 79.81 152 LEU A C 1
ATOM 1162 O O . LEU A 1 152 ? -17.676 10.881 33.566 1.00 79.81 152 LEU A O 1
ATOM 1166 N N . GLY A 1 153 ? -18.483 10.777 31.465 1.00 68.94 153 GLY A N 1
ATOM 1167 C CA . GLY A 1 153 ? -18.897 12.179 31.395 1.00 68.94 153 GLY A CA 1
ATOM 1168 C C . GLY A 1 153 ? -20.059 12.531 32.329 1.00 68.94 153 GLY A C 1
ATOM 1169 O O . GLY A 1 153 ? -20.229 13.699 32.677 1.00 68.94 153 GLY A O 1
ATOM 1170 N N . PHE A 1 154 ? -20.856 11.541 32.754 1.00 80.69 154 PHE A N 1
ATOM 1171 C CA . PHE A 1 154 ? -22.039 11.779 33.576 1.00 80.69 154 PHE A CA 1
ATOM 1172 C C . PHE A 1 154 ? -22.431 10.584 34.462 1.00 80.69 154 PHE A C 1
ATOM 1174 O O . PHE A 1 154 ? -22.458 9.434 34.020 1.00 80.69 154 PHE A O 1
ATOM 1181 N N . LEU A 1 155 ? -22.816 10.882 35.709 1.00 88.12 155 LEU A N 1
ATOM 1182 C CA . LEU A 1 155 ? -23.569 9.988 36.592 1.00 88.12 155 LEU A CA 1
ATOM 1183 C C . LEU A 1 155 ? -24.8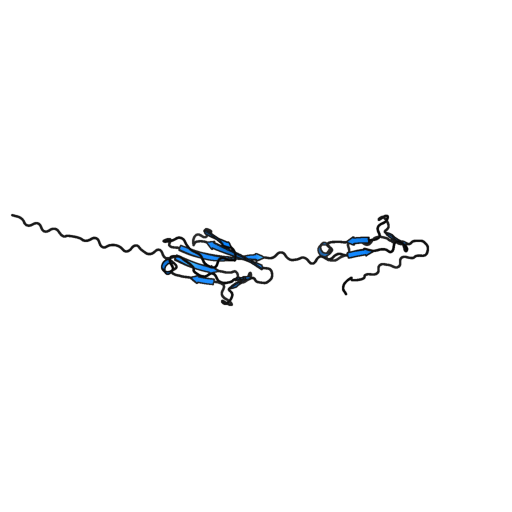25 10.731 37.082 1.00 88.12 155 LEU A C 1
ATOM 1185 O O . LEU A 1 155 ? -24.686 11.842 37.599 1.00 88.12 155 LEU A O 1
ATOM 1189 N N . PRO A 1 156 ? -26.032 10.152 36.949 1.00 90.44 156 PRO A N 1
ATOM 1190 C CA . PRO A 1 156 ? -27.264 10.801 37.385 1.00 90.44 156 PRO A CA 1
ATOM 1191 C C . PRO A 1 156 ? -27.353 10.893 38.911 1.00 90.44 156 PRO A C 1
ATOM 1193 O O . PRO A 1 156 ? -26.795 10.068 39.639 1.00 90.44 156 PRO A O 1
ATOM 1196 N N . THR A 1 157 ? -28.124 11.859 39.406 1.00 93.31 157 THR A N 1
ATOM 1197 C CA . THR A 1 157 ? -28.604 11.825 40.792 1.00 93.31 157 THR A CA 1
ATOM 1198 C C . THR A 1 157 ? -29.655 10.722 40.934 1.00 93.31 157 THR A C 1
ATOM 1200 O O . THR A 1 157 ? -30.427 10.459 40.010 1.00 93.31 157 THR A O 1
ATOM 1203 N N . VAL A 1 158 ? -29.688 10.063 42.093 1.00 94.69 158 VAL A N 1
ATOM 1204 C CA . VAL A 1 158 ? -30.637 8.983 42.393 1.00 94.69 158 VAL A CA 1
ATOM 1205 C C . VAL A 1 158 ? -31.621 9.434 43.460 1.00 94.69 158 VAL A C 1
ATOM 1207 O O . VAL A 1 158 ? -31.211 9.898 44.526 1.00 94.69 158 VAL A O 1
ATOM 1210 N N . VAL A 1 159 ? -32.909 9.214 43.205 1.00 94.69 159 VAL A N 1
ATOM 1211 C CA . VAL A 1 159 ? -33.979 9.346 44.196 1.00 94.69 159 VAL A CA 1
ATOM 1212 C C . VAL A 1 159 ? -34.334 7.948 44.694 1.00 94.69 159 VAL A C 1
ATOM 1214 O O . VAL A 1 159 ? -34.765 7.095 43.923 1.00 94.69 159 VAL A O 1
ATOM 1217 N N . ALA A 1 160 ? -34.114 7.687 45.983 1.00 96.19 160 ALA A N 1
ATOM 1218 C CA . ALA A 1 160 ? -34.468 6.406 46.590 1.00 96.19 160 ALA A CA 1
ATOM 1219 C C . ALA A 1 160 ? -35.971 6.351 46.901 1.00 96.19 160 ALA A C 1
ATOM 1221 O O . ALA A 1 160 ? -36.530 7.308 47.441 1.00 96.19 160 ALA A O 1
ATOM 1222 N N . ASN A 1 161 ? -36.603 5.214 46.611 1.00 93.81 161 ASN A N 1
ATOM 1223 C CA . ASN A 1 161 ? -37.983 4.958 47.016 1.00 93.81 161 ASN A CA 1
ATOM 1224 C C . ASN A 1 161 ? -38.079 4.754 48.539 1.00 93.81 161 ASN A C 1
ATOM 1226 O O . ASN A 1 161 ? -37.079 4.498 49.219 1.00 93.81 161 ASN A O 1
ATOM 1230 N N . GLU A 1 162 ? -39.292 4.847 49.090 1.00 94.69 162 GLU A N 1
ATOM 1231 C CA . GLU A 1 162 ? -39.533 4.658 50.525 1.00 94.69 162 GLU A CA 1
ATOM 1232 C C . GLU A 1 162 ? -38.963 3.315 51.022 1.00 94.69 162 GLU A C 1
ATOM 1234 O O . GLU A 1 162 ? -39.187 2.262 50.426 1.00 94.69 162 GLU A O 1
ATOM 1239 N N . GLY A 1 163 ? -38.191 3.358 52.112 1.00 94.69 163 GLY A N 1
ATOM 1240 C CA . GLY A 1 163 ? -37.512 2.185 52.676 1.00 94.69 163 GLY A CA 1
ATOM 1241 C C . GLY A 1 163 ? -36.128 1.876 52.085 1.00 94.69 163 GLY A C 1
ATOM 1242 O O . GLY A 1 163 ? -35.435 1.012 52.623 1.00 94.69 163 GLY A O 1
ATOM 1243 N N . TYR A 1 164 ? -35.681 2.598 51.051 1.00 96.00 164 TYR A N 1
ATOM 1244 C CA . TYR A 1 164 ? -34.345 2.461 50.461 1.00 96.00 164 TYR A CA 1
ATOM 1245 C C . TYR A 1 164 ? -33.444 3.658 50.790 1.00 96.00 164 TYR A C 1
ATOM 1247 O O . TYR A 1 164 ? -33.883 4.742 51.168 1.00 96.00 164 TYR A O 1
ATOM 1255 N N . THR A 1 165 ? -32.130 3.469 50.674 1.00 95.75 165 THR A N 1
ATOM 1256 C CA . THR A 1 165 ? -31.142 4.546 50.823 1.00 95.75 165 THR A CA 1
ATOM 1257 C C . THR A 1 165 ? -30.037 4.338 49.806 1.00 95.75 165 THR A C 1
ATOM 1259 O O . THR A 1 165 ? -29.401 3.281 49.789 1.00 95.75 165 THR A O 1
ATOM 1262 N N . PHE A 1 166 ? -29.789 5.347 48.974 1.00 94.25 166 PHE A N 1
ATOM 1263 C CA . PHE A 1 166 ? -28.690 5.312 48.021 1.00 94.25 166 PHE A CA 1
ATOM 1264 C C . PHE A 1 166 ? -27.347 5.398 48.758 1.00 94.25 166 PHE A C 1
ATOM 1266 O O . PHE A 1 166 ? -27.115 6.317 49.541 1.00 94.25 166 PHE A O 1
ATOM 1273 N N . LYS A 1 167 ? -26.464 4.419 48.526 1.00 94.19 167 LYS A N 1
ATOM 1274 C CA . LYS A 1 167 ? -25.140 4.325 49.175 1.00 94.19 167 LYS A CA 1
ATOM 1275 C C . LYS A 1 167 ? -23.968 4.581 48.221 1.00 94.19 167 LYS A C 1
ATOM 1277 O O . LYS A 1 167 ? -22.822 4.495 48.649 1.00 94.19 167 LYS A O 1
ATOM 1282 N N . GLY A 1 168 ? -24.248 4.882 46.954 1.00 91.81 168 GLY A N 1
ATOM 1283 C CA . GLY A 1 168 ? -23.253 5.042 45.895 1.00 91.81 168 GLY A CA 1
ATOM 1284 C C . GLY A 1 168 ? -23.410 4.024 44.764 1.00 91.81 168 GLY A C 1
ATOM 1285 O O . GLY A 1 168 ? -24.272 3.144 44.808 1.00 91.81 168 GLY A O 1
ATOM 1286 N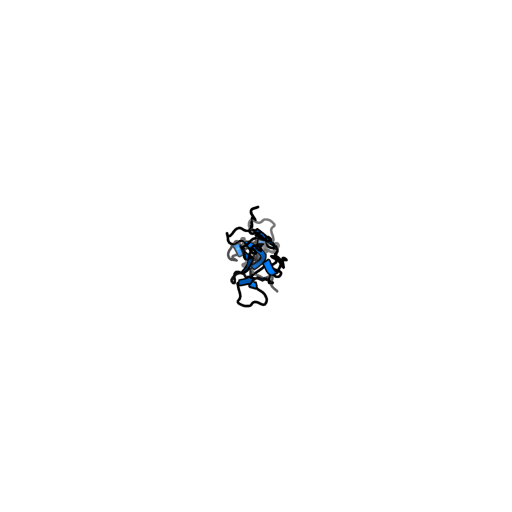 N . TRP A 1 169 ? -22.558 4.157 43.748 1.00 90.44 169 TRP A N 1
ATOM 1287 C CA . TRP A 1 169 ? -22.547 3.301 42.562 1.00 90.44 169 TRP A CA 1
ATOM 1288 C C . TRP A 1 169 ? -21.637 2.090 42.745 1.00 90.44 169 TRP A C 1
ATOM 1290 O O . TRP A 1 169 ? -20.528 2.200 43.268 1.00 90.44 169 TRP A O 1
ATOM 1300 N N . LYS A 1 170 ? -22.086 0.935 42.254 1.00 89.38 170 LYS A N 1
ATOM 1301 C CA . LYS A 1 170 ? -21.249 -0.257 42.119 1.00 89.38 170 LYS A CA 1
ATOM 1302 C C . LYS A 1 170 ? -20.838 -0.399 40.659 1.00 89.38 170 LYS A C 1
ATOM 1304 O O . LYS A 1 170 ? -21.697 -0.524 39.794 1.00 89.38 170 LYS A O 1
ATOM 1309 N N . VAL A 1 171 ? -19.534 -0.424 40.401 1.00 86.31 171 VAL A N 1
ATOM 1310 C CA . VAL A 1 171 ? -18.990 -0.671 39.061 1.00 86.31 171 VAL A CA 1
ATOM 1311 C C . VAL A 1 171 ? -18.796 -2.172 38.877 1.00 86.31 171 VAL A C 1
ATOM 1313 O O . VAL A 1 171 ? -18.171 -2.834 39.706 1.00 86.31 171 VAL A O 1
ATOM 1316 N N . THR A 1 172 ? -19.333 -2.713 37.789 1.00 82.56 172 THR A N 1
ATOM 1317 C CA . THR A 1 172 ? -19.093 -4.094 37.365 1.00 82.56 172 THR A CA 1
ATOM 1318 C C . THR A 1 172 ? -18.612 -4.090 35.929 1.00 82.56 172 THR A C 1
ATOM 1320 O O . THR A 1 172 ? -19.262 -3.502 35.069 1.00 82.56 172 THR A O 1
ATOM 1323 N N . ASN A 1 173 ? -17.498 -4.764 35.662 1.00 75.56 173 ASN A N 1
ATOM 1324 C CA . ASN A 1 173 ? -17.085 -5.028 34.294 1.00 75.56 173 ASN A CA 1
ATOM 1325 C C . ASN A 1 173 ? -17.854 -6.257 33.784 1.00 75.56 173 ASN A C 1
ATOM 1327 O O . ASN A 1 173 ? -17.987 -7.238 34.515 1.00 75.56 173 ASN A O 1
ATOM 1331 N N . LYS A 1 174 ? -18.378 -6.202 32.555 1.00 60.50 174 LYS A N 1
ATOM 1332 C CA . LYS A 1 174 ? -19.031 -7.357 31.918 1.00 60.50 174 LYS A CA 1
ATOM 1333 C C . LYS A 1 174 ? -18.010 -8.373 31.384 1.00 60.50 174 LYS A C 1
ATOM 1335 O O . LYS A 1 174 ? -18.412 -9.425 30.904 1.00 60.50 174 LYS A O 1
ATOM 1340 N N . ALA A 1 175 ? -16.713 -8.073 31.492 1.00 49.47 175 ALA A N 1
ATOM 1341 C CA . ALA A 1 175 ? -15.630 -9.001 31.202 1.00 49.47 175 ALA A CA 1
ATOM 1342 C C . ALA A 1 175 ? -15.560 -10.122 32.258 1.00 49.47 175 ALA A C 1
ATOM 1344 O O . ALA A 1 175 ? -14.966 -9.958 33.327 1.00 49.47 175 ALA A O 1
ATOM 1345 N N . GLY A 1 176 ? -16.202 -11.245 31.940 1.00 39.66 176 GLY A N 1
ATOM 1346 C CA . GLY A 1 176 ? -15.728 -12.586 32.269 1.00 39.66 176 GLY A CA 1
ATOM 1347 C C . GLY A 1 176 ? -15.312 -13.256 30.973 1.00 39.66 176 GLY A C 1
ATOM 1348 O O . GLY A 1 176 ? -16.150 -13.234 30.044 1.00 39.66 176 GLY A O 1
#

Radius of gyration: 36.19 Å; chains: 1; bounding box: 75×27×132 Å

Secondary structure (DSSP, 8-state):
-PPP-----PPP-PPPPPPPEEEEEE--TTTEEETT-TT--EEEE--GGGGTTEE---PPEEEPTTEEEEEEEEE-TT--EEEEEETT---EEPPTT--EEEEEEEEEEEPPP-PPP--EEEE--TTTEEETT-TT-SEEEE--GGGGTT-------EEEPTT-----PPP-----

Organism: NCBI:txid470146

Sequence (176 aa):
GYVTITPEFEKVEETPAVAVANATVVIDSNEGSFEGYEGTTELHNENLQDSKYNLGFLPTVVANEGYTFKGWKVTNKAGEEIYNLDANATSISFPYGVADDYTVTAVLEKNEEEVAVANATVVIDSVAGSFEGYEGATELHNENLQEAEYNLGFLPTVVANEGYTFKGWKVTNKAG

pLDDT: mean 89.71, std 11.65, range [39.66, 98.75]

Foldseek 3Di:
DDDDDDDDDDDDDDDDDQAWEKEKEAEDVVFWDFPPPPPDGIDIGTRCVVVQQKFQADTQIDTDPQKDWFFKWKAWPVRDTDDTDGNPDTMDHDDGRHHTYMYIYTDMDGHDDPDDKDKDKDADDVQFWDFPPPPPDGIDIDTRCVVVVVDDPDDTDIDTDPPHDDPDDDDDDPPD